Protein AF-A0A7W8T5V9-F1 (afdb_monomer)

Radius of gyration: 12.44 Å; Cα contacts (8 Å, |Δi|>4): 50; chains: 1; bounding box: 27×16×36 Å

pLDDT: mean 90.29, std 5.71, range [64.62, 95.5]

Nearest PDB structures (foldseek):
  7blz-assembly1_K  TM=6.236E-01  e=9.835E+00  Cyanidioschyzon merolae strain 10D

Mean predicted aligned error: 3.99 Å

Structure (mmCIF, N/CA/C/O backbone):
data_AF-A0A7W8T5V9-F1
#
_entry.id   AF-A0A7W8T5V9-F1
#
loop_
_atom_site.group_PDB
_at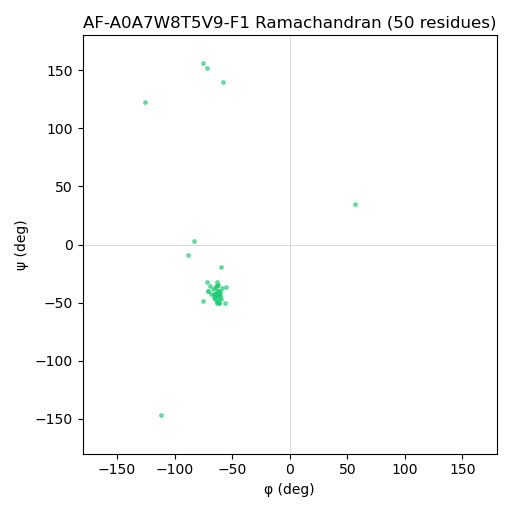om_site.id
_atom_site.type_symbol
_atom_site.label_atom_id
_atom_site.label_alt_id
_atom_site.label_comp_id
_atom_site.label_asym_id
_atom_site.label_entity_id
_atom_site.label_seq_id
_atom_site.pdbx_PDB_ins_code
_atom_site.Cartn_x
_atom_site.Cartn_y
_atom_site.Cartn_z
_atom_site.occupancy
_atom_site.B_iso_or_equiv
_atom_site.auth_seq_id
_atom_site.auth_comp_id
_atom_site.auth_asym_id
_atom_site.auth_atom_id
_atom_site.pdbx_PDB_model_num
ATOM 1 N N . MET A 1 1 ? -16.060 8.902 17.713 1.00 64.62 1 MET A N 1
ATOM 2 C CA . MET A 1 1 ? -15.314 7.645 17.502 1.00 64.62 1 MET A CA 1
ATOM 3 C C . MET A 1 1 ? -15.763 7.086 16.164 1.00 64.62 1 MET A C 1
ATOM 5 O O . MET A 1 1 ? -16.966 6.880 16.032 1.00 64.62 1 MET A O 1
ATOM 9 N N . PRO A 1 2 ? -14.872 6.942 15.170 1.00 76.69 2 PRO A N 1
ATOM 10 C CA . PRO A 1 2 ? -15.242 6.345 13.889 1.00 76.69 2 PRO A CA 1
ATOM 11 C C . PRO A 1 2 ? -15.785 4.931 14.120 1.00 76.69 2 PRO A C 1
ATOM 13 O O . PRO A 1 2 ? -15.296 4.200 14.985 1.00 76.69 2 PRO A O 1
ATOM 16 N N . GLY A 1 3 ? -16.829 4.561 13.384 1.00 88.75 3 GLY A N 1
ATOM 17 C CA . GLY A 1 3 ? -17.411 3.225 13.489 1.00 88.75 3 GLY A CA 1
ATOM 18 C C . GLY A 1 3 ? -16.492 2.167 12.874 1.00 88.75 3 GLY A C 1
ATOM 19 O O . GLY A 1 3 ? -15.776 2.440 11.912 1.00 88.75 3 GLY A O 1
ATOM 20 N N . ASN A 1 4 ? -16.556 0.924 13.361 1.00 88.81 4 ASN A N 1
ATOM 21 C CA . ASN A 1 4 ? -15.777 -0.189 12.791 1.00 88.81 4 ASN A CA 1
ATOM 22 C C . ASN A 1 4 ? -16.030 -0.365 11.280 1.00 88.81 4 ASN A C 1
ATOM 24 O O . ASN A 1 4 ? -15.108 -0.642 10.518 1.00 88.81 4 ASN A O 1
ATOM 28 N N . LEU A 1 5 ? -17.273 -0.149 10.831 1.00 91.38 5 LEU A N 1
ATOM 29 C CA . LEU A 1 5 ? -17.641 -0.185 9.412 1.00 91.38 5 LEU A CA 1
ATOM 30 C C . LEU A 1 5 ? -16.977 0.933 8.600 1.00 91.38 5 LEU A C 1
ATOM 32 O O . LEU A 1 5 ? -16.553 0.704 7.470 1.00 91.38 5 LEU A O 1
ATOM 36 N N . GLU A 1 6 ? -16.846 2.124 9.181 1.00 90.62 6 GLU A N 1
ATOM 37 C CA . GLU A 1 6 ? -16.187 3.260 8.539 1.00 90.62 6 GLU A CA 1
ATOM 38 C C . GLU A 1 6 ? -14.694 2.963 8.342 1.00 90.62 6 GLU A C 1
ATOM 40 O O . GLU A 1 6 ? -14.176 3.101 7.234 1.00 90.62 6 GLU A O 1
ATOM 45 N N . LEU A 1 7 ? -14.030 2.435 9.374 1.00 91.69 7 LEU A N 1
ATOM 46 C CA . LEU A 1 7 ? -12.635 1.985 9.316 1.00 91.69 7 LEU A CA 1
ATOM 47 C C . LEU A 1 7 ? -12.402 0.938 8.221 1.00 91.69 7 LEU A C 1
ATOM 49 O O . LEU A 1 7 ? -11.513 1.106 7.383 1.00 91.69 7 LEU A O 1
ATOM 53 N N . ILE A 1 8 ? -13.230 -0.108 8.192 1.00 92.50 8 ILE A N 1
ATOM 54 C CA . ILE A 1 8 ? -13.140 -1.172 7.184 1.00 92.50 8 ILE A CA 1
ATOM 55 C C . ILE A 1 8 ? -13.354 -0.595 5.782 1.00 92.50 8 ILE A C 1
ATOM 57 O O . ILE A 1 8 ? -12.579 -0.897 4.874 1.00 92.50 8 ILE A O 1
ATOM 61 N N . SER A 1 9 ? -14.348 0.281 5.601 1.00 93.62 9 SER A N 1
ATOM 62 C CA . SER A 1 9 ? -14.635 0.883 4.295 1.00 93.62 9 SER A CA 1
ATOM 63 C C . SER A 1 9 ? -13.454 1.693 3.750 1.00 93.62 9 SER A C 1
ATOM 65 O O . SER A 1 9 ? -13.127 1.571 2.571 1.00 93.62 9 SER A O 1
ATOM 67 N N . ARG A 1 10 ? -12.743 2.446 4.602 1.00 92.50 10 ARG A N 1
ATOM 68 C CA . ARG A 1 10 ? -11.570 3.242 4.201 1.00 92.50 10 ARG A CA 1
ATOM 69 C C . ARG A 1 10 ? -10.412 2.357 3.748 1.00 92.50 10 ARG A C 1
ATOM 71 O O . ARG A 1 10 ? -9.791 2.651 2.729 1.00 92.50 10 ARG A O 1
ATOM 78 N N . VAL A 1 11 ? -10.148 1.260 4.461 1.00 93.50 11 VAL A N 1
ATOM 79 C CA . VAL A 1 11 ? -9.088 0.305 4.095 1.00 93.50 11 VAL A CA 1
ATOM 80 C C . VAL A 1 11 ? -9.438 -0.444 2.807 1.00 93.50 11 VAL A C 1
ATOM 82 O O . VAL A 1 11 ? -8.584 -0.580 1.931 1.00 93.50 11 VAL A O 1
ATOM 85 N N . VAL A 1 12 ? -10.692 -0.877 2.646 1.00 95.25 12 VAL A N 1
ATOM 86 C CA . VAL A 1 12 ? -11.164 -1.548 1.422 1.00 95.25 12 VAL A CA 1
ATOM 87 C C . VAL A 1 12 ? -11.084 -0.611 0.215 1.00 95.25 12 VAL A C 1
ATOM 89 O O . VAL A 1 12 ? -10.587 -1.014 -0.837 1.00 95.25 12 VAL A O 1
ATOM 92 N N . LEU A 1 13 ? -11.505 0.648 0.367 1.00 94.69 13 LEU A N 1
ATOM 93 C CA . LEU A 1 13 ? -11.392 1.658 -0.687 1.00 94.69 13 LEU A CA 1
ATOM 94 C C . LEU A 1 13 ? -9.929 1.932 -1.048 1.00 94.69 13 LEU A C 1
ATOM 96 O O . LEU A 1 13 ? -9.591 1.954 -2.230 1.00 94.69 13 LEU A O 1
ATOM 100 N N . ALA A 1 14 ? -9.044 2.074 -0.058 1.00 94.31 14 ALA A N 1
ATOM 101 C CA . ALA A 1 14 ? -7.614 2.253 -0.300 1.00 94.31 14 ALA A CA 1
ATOM 102 C C . ALA A 1 14 ? -6.999 1.057 -1.051 1.00 94.31 14 ALA A C 1
ATOM 104 O O . ALA A 1 14 ? -6.223 1.252 -1.988 1.00 94.31 14 A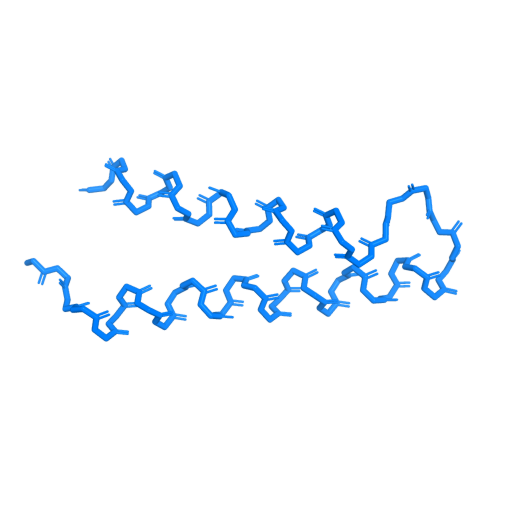LA A O 1
ATOM 105 N N . ALA A 1 15 ? -7.379 -0.173 -0.691 1.00 93.81 15 ALA A N 1
ATOM 106 C CA . ALA A 1 15 ? -6.927 -1.385 -1.368 1.00 93.81 15 ALA A CA 1
ATOM 107 C C . ALA A 1 15 ? -7.443 -1.475 -2.812 1.00 93.81 15 ALA A C 1
ATOM 109 O O . ALA A 1 15 ? -6.669 -1.812 -3.711 1.00 93.81 15 ALA A O 1
ATOM 110 N N . MET A 1 16 ? -8.720 -1.152 -3.055 1.00 95.50 16 MET A N 1
ATOM 111 C CA . MET A 1 16 ? -9.291 -1.145 -4.406 1.00 95.50 16 MET A CA 1
ATOM 112 C C . MET A 1 16 ? -8.617 -0.103 -5.296 1.00 95.50 16 MET A C 1
ATOM 114 O O . MET A 1 16 ? -8.151 -0.442 -6.382 1.00 95.50 16 MET A O 1
ATOM 118 N N . LEU A 1 17 ? -8.500 1.139 -4.823 1.00 93.81 17 LEU A N 1
ATOM 119 C CA . LEU A 1 17 ? -7.873 2.220 -5.586 1.00 93.81 17 LEU A CA 1
ATOM 120 C 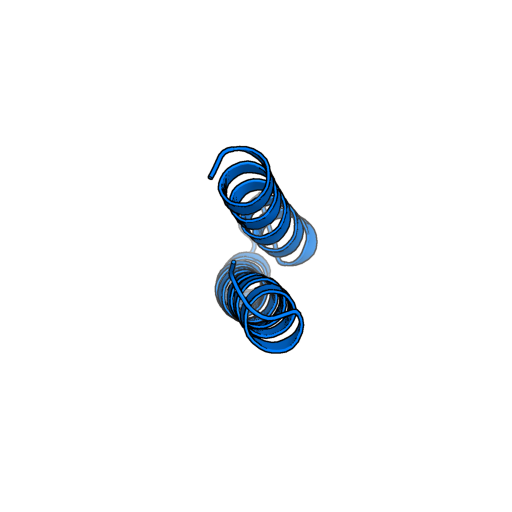C . LEU A 1 17 ? -6.393 1.922 -5.871 1.00 93.81 17 LEU A C 1
ATOM 122 O O . LEU A 1 17 ? -5.949 2.046 -7.012 1.00 93.81 17 LEU A O 1
ATOM 126 N N . GLY A 1 18 ? -5.645 1.443 -4.870 1.00 93.31 18 GLY A N 1
ATOM 127 C CA . GLY A 1 18 ? -4.250 1.027 -5.044 1.00 93.31 18 GLY A CA 1
ATOM 128 C C . GLY A 1 18 ? -4.082 -0.147 -6.014 1.00 93.31 18 GLY A C 1
ATOM 129 O O . GLY A 1 18 ? -3.117 -0.177 -6.779 1.00 93.31 18 GLY A O 1
ATOM 130 N N . SER A 1 19 ? -5.037 -1.083 -6.038 1.00 92.00 19 SER A N 1
ATOM 131 C CA . SER A 1 19 ? -5.032 -2.220 -6.970 1.00 92.00 19 SER A CA 1
ATOM 132 C C . SER A 1 19 ? -5.328 -1.800 -8.407 1.00 92.00 19 SER A C 1
ATOM 134 O O . SER A 1 19 ? -4.667 -2.295 -9.314 1.00 92.00 19 SER A O 1
ATOM 136 N N . VAL A 1 20 ? -6.267 -0.872 -8.632 1.00 94.62 20 VAL A N 1
ATOM 137 C CA . VAL A 1 20 ? -6.569 -0.339 -9.976 1.00 94.62 20 VAL A CA 1
ATOM 138 C C . VAL A 1 20 ? -5.339 0.350 -10.568 1.00 94.62 20 VAL A C 1
ATOM 140 O O . VAL A 1 20 ? -4.951 0.053 -11.697 1.00 94.62 20 VAL A O 1
ATOM 143 N N . ILE A 1 21 ? -4.675 1.200 -9.779 1.00 91.75 21 ILE A N 1
ATOM 144 C CA . ILE A 1 21 ? -3.437 1.874 -10.194 1.00 91.75 21 ILE A CA 1
ATOM 145 C C . ILE A 1 21 ? -2.354 0.836 -10.481 1.00 91.75 21 ILE A C 1
ATOM 147 O O . ILE A 1 21 ? -1.731 0.846 -11.539 1.00 91.75 21 ILE A O 1
ATOM 151 N N . GLY A 1 22 ? -2.131 -0.089 -9.551 1.00 91.50 22 GLY A N 1
ATOM 152 C CA . GLY A 1 22 ? -1.095 -1.098 -9.695 1.00 91.50 22 GLY A CA 1
ATOM 153 C C . GLY A 1 22 ? -1.320 -2.051 -10.876 1.00 91.50 22 GLY A C 1
ATOM 154 O O . GLY A 1 22 ? -0.351 -2.458 -11.515 1.00 91.50 22 GLY A O 1
ATOM 155 N N . TYR A 1 23 ? -2.576 -2.351 -11.212 1.00 92.12 23 TYR A N 1
ATOM 156 C CA . TYR A 1 23 ? -2.943 -3.153 -12.378 1.00 92.12 23 TYR A CA 1
ATOM 157 C C . TYR A 1 23 ? -2.561 -2.465 -13.691 1.00 92.12 23 TYR A C 1
ATOM 159 O O . TYR A 1 23 ? -1.946 -3.081 -14.561 1.00 92.12 23 TYR A O 1
ATOM 167 N N . GLU A 1 24 ? -2.870 -1.175 -13.828 1.00 91.75 24 GLU A N 1
ATOM 168 C CA . GLU A 1 24 ? -2.505 -0.402 -15.018 1.00 91.75 24 GLU A CA 1
ATOM 169 C C . GLU A 1 24 ? -0.980 -0.296 -15.181 1.00 91.75 24 GLU A C 1
ATOM 171 O O . GLU A 1 24 ? -0.446 -0.395 -16.286 1.00 91.75 24 GLU A O 1
ATOM 176 N N . ARG A 1 25 ? -0.256 -0.191 -14.064 1.00 90.94 25 ARG A N 1
ATOM 177 C CA . ARG A 1 25 ? 1.212 -0.106 -14.045 1.00 90.94 25 ARG A CA 1
ATOM 178 C C . ARG A 1 25 ? 1.884 -1.422 -14.416 1.00 90.94 25 ARG A C 1
ATOM 180 O O . ARG A 1 25 ? 2.854 -1.419 -15.171 1.00 90.94 25 ARG A O 1
ATOM 187 N N . GLU A 1 26 ? 1.339 -2.537 -13.936 1.00 89.88 26 GLU A N 1
ATOM 188 C CA . GLU A 1 26 ? 1.778 -3.881 -14.319 1.00 89.88 26 GLU A CA 1
ATOM 189 C C . GLU A 1 26 ? 1.515 -4.142 -15.808 1.00 89.88 26 GLU A C 1
ATOM 191 O O . GLU A 1 26 ? 2.402 -4.614 -16.518 1.00 89.88 26 GLU A O 1
ATOM 196 N N . ARG A 1 27 ? 0.344 -3.732 -16.315 1.00 89.25 27 ARG A N 1
ATOM 197 C CA . ARG A 1 27 ? -0.007 -3.810 -17.744 1.00 89.25 27 ARG A CA 1
ATOM 198 C C . ARG A 1 27 ? 0.959 -3.026 -18.634 1.00 89.25 27 ARG A C 1
ATOM 200 O O . ARG A 1 27 ? 1.276 -3.481 -19.729 1.00 89.25 27 ARG A O 1
ATOM 207 N N . LEU A 1 28 ? 1.436 -1.873 -18.170 1.00 91.25 28 LEU A N 1
ATOM 208 C CA . LEU A 1 28 ? 2.406 -1.038 -18.884 1.00 91.25 28 LEU A CA 1
ATOM 209 C C . LEU A 1 28 ? 3.866 -1.486 -18.681 1.00 91.25 28 LEU A C 1
ATOM 211 O O . LEU A 1 28 ? 4.768 -0.831 -19.201 1.00 91.25 28 LEU A O 1
ATOM 215 N N . SER A 1 29 ? 4.119 -2.589 -17.961 1.00 84.88 29 SER A N 1
ATOM 216 C CA . SER A 1 29 ? 5.46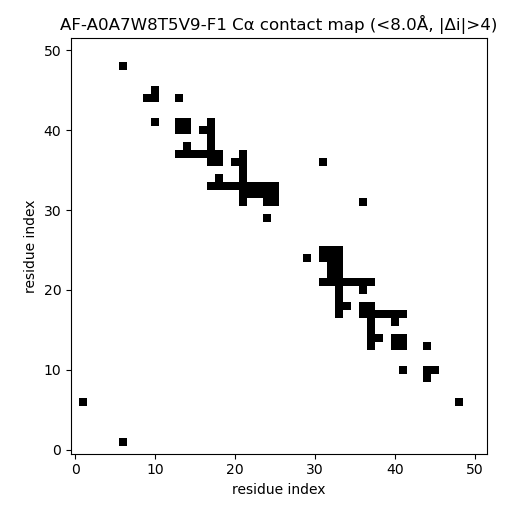6 -3.099 -17.645 1.00 84.88 29 SER A CA 1
ATOM 217 C C . SER A 1 29 ? 6.356 -2.078 -16.923 1.00 84.88 29 SER A C 1
ATOM 219 O O . SER A 1 29 ? 7.567 -2.014 -17.138 1.00 84.88 29 SER A O 1
ATOM 221 N N . TRP A 1 30 ? 5.760 -1.25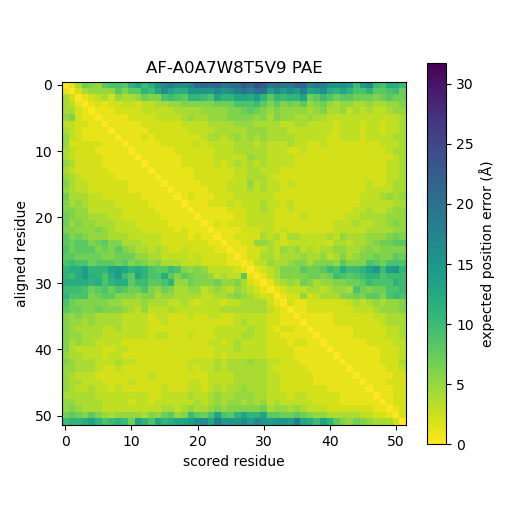1 -16.059 1.00 84.50 30 TRP A N 1
ATOM 222 C CA . TRP A 1 30 ? 6.524 -0.332 -15.215 1.00 84.50 30 TRP A CA 1
ATOM 223 C C . TRP A 1 30 ? 7.192 -1.093 -14.064 1.00 84.50 30 TRP A C 1
ATOM 225 O O . TRP A 1 30 ? 6.730 -2.147 -13.638 1.00 84.50 30 TRP A O 1
ATOM 235 N N . ALA A 1 31 ? 8.270 -0.526 -13.517 1.00 83.94 31 ALA A N 1
ATOM 236 C CA . ALA A 1 31 ? 9.077 -1.159 -12.468 1.00 83.94 31 ALA A CA 1
ATOM 237 C C . ALA A 1 31 ? 8.306 -1.500 -11.171 1.00 83.94 31 ALA A C 1
ATOM 239 O O . ALA A 1 31 ? 8.764 -2.323 -10.383 1.00 83.94 31 ALA A O 1
ATOM 240 N N . ALA A 1 32 ? 7.146 -0.874 -10.940 1.00 83.75 32 ALA A N 1
ATOM 241 C CA . ALA A 1 32 ? 6.275 -1.112 -9.792 1.00 83.75 32 ALA A CA 1
ATOM 242 C C . ALA A 1 32 ? 4.857 -1.448 -10.280 1.00 83.75 32 ALA A C 1
ATOM 244 O O . ALA A 1 32 ? 4.256 -0.653 -11.001 1.00 83.75 32 ALA A O 1
ATOM 245 N N . GLY A 1 33 ? 4.344 -2.617 -9.889 1.00 88.62 33 GLY A N 1
ATOM 246 C CA . GLY A 1 33 ? 3.078 -3.181 -10.372 1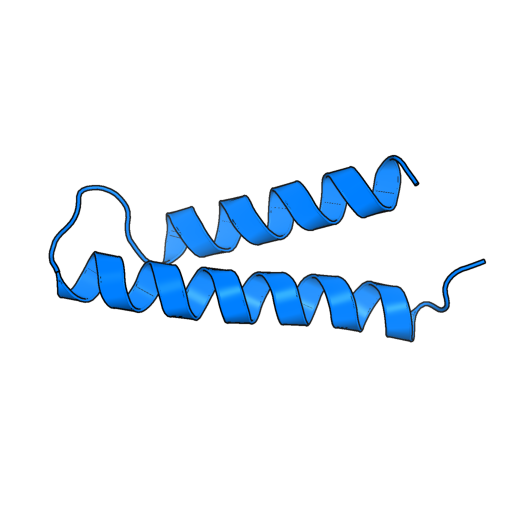.00 88.62 33 GLY A CA 1
ATOM 247 C C . GLY A 1 33 ? 1.976 -3.248 -9.311 1.00 88.62 33 GLY A C 1
ATOM 248 O O . GLY A 1 33 ? 1.886 -2.410 -8.406 1.00 88.62 33 GLY A O 1
ATOM 249 N N . LEU A 1 34 ? 1.131 -4.278 -9.407 1.00 87.50 34 LEU A N 1
ATOM 250 C CA . LEU A 1 34 ? -0.084 -4.411 -8.600 1.00 87.50 34 LEU A CA 1
ATOM 251 C C . LEU A 1 34 ? 0.204 -4.537 -7.104 1.00 87.50 34 LEU A C 1
ATOM 253 O O . LEU A 1 34 ? -0.341 -3.799 -6.282 1.00 87.50 34 LEU A O 1
ATOM 257 N N . ARG A 1 35 ? 1.125 -5.436 -6.756 1.00 89.31 35 ARG A N 1
ATOM 258 C CA . ARG A 1 35 ? 1.438 -5.763 -5.360 1.00 89.31 35 ARG A CA 1
ATOM 259 C C . ARG A 1 35 ? 2.019 -4.569 -4.591 1.00 89.31 35 ARG A C 1
ATOM 261 O O . ARG A 1 35 ? 1.724 -4.403 -3.413 1.00 89.31 35 ARG A O 1
ATOM 268 N N . THR A 1 36 ? 2.815 -3.725 -5.253 1.00 92.81 36 THR A N 1
ATOM 269 C CA . THR A 1 36 ? 3.476 -2.568 -4.628 1.00 92.81 36 THR A CA 1
ATOM 270 C C . THR A 1 36 ? 2.502 -1.423 -4.380 1.00 92.81 36 THR A C 1
ATOM 272 O O . THR A 1 36 ? 2.445 -0.903 -3.269 1.00 92.81 36 THR A O 1
ATOM 275 N N . HIS A 1 37 ? 1.703 -1.049 -5.384 1.00 91.88 37 HIS A N 1
ATOM 276 C CA . HIS A 1 37 ? 0.756 0.061 -5.251 1.00 91.88 37 HIS A CA 1
ATOM 277 C C . HIS A 1 37 ? -0.399 -0.274 -4.298 1.00 91.88 37 HIS A C 1
ATOM 279 O O . HIS A 1 37 ? -0.804 0.579 -3.509 1.00 91.88 37 HIS A O 1
ATOM 285 N N . MET A 1 38 ? -0.859 -1.530 -4.288 1.00 92.12 38 MET A N 1
ATOM 286 C CA . MET A 1 38 ? -1.853 -2.003 -3.326 1.00 92.12 38 MET A CA 1
ATOM 287 C C . MET A 1 38 ? -1.344 -1.902 -1.878 1.00 92.12 38 MET A C 1
ATOM 289 O O . MET A 1 38 ? -2.023 -1.317 -1.034 1.00 92.12 38 MET A O 1
ATOM 293 N N . LEU A 1 39 ? -0.142 -2.418 -1.584 1.00 91.31 39 LEU A N 1
ATOM 294 C CA . LEU A 1 39 ? 0.420 -2.394 -0.225 1.00 91.31 39 LEU A CA 1
ATOM 295 C C . LEU A 1 39 ? 0.742 -0.975 0.259 1.00 91.31 39 LEU A C 1
ATOM 297 O O . LEU A 1 39 ? 0.487 -0.666 1.421 1.00 91.31 39 LEU A O 1
ATOM 301 N N . VAL A 1 40 ? 1.253 -0.103 -0.618 1.00 95.19 40 VAL A N 1
ATOM 302 C CA . VAL A 1 40 ? 1.540 1.300 -0.275 1.00 95.19 40 VAL A CA 1
ATOM 303 C C . VAL A 1 40 ? 0.259 2.053 0.087 1.00 95.19 40 VAL A C 1
ATOM 305 O O . VAL A 1 40 ? 0.213 2.678 1.145 1.00 95.19 40 VAL A O 1
ATOM 308 N N . CYS A 1 41 ? -0.801 1.956 -0.725 1.00 94.62 41 CYS A N 1
ATOM 309 C CA . CYS A 1 41 ? -2.073 2.627 -0.430 1.00 94.62 41 CYS A CA 1
ATOM 310 C C . CYS A 1 41 ? -2.699 2.141 0.883 1.00 94.62 41 CYS A C 1
ATOM 312 O O . CYS A 1 41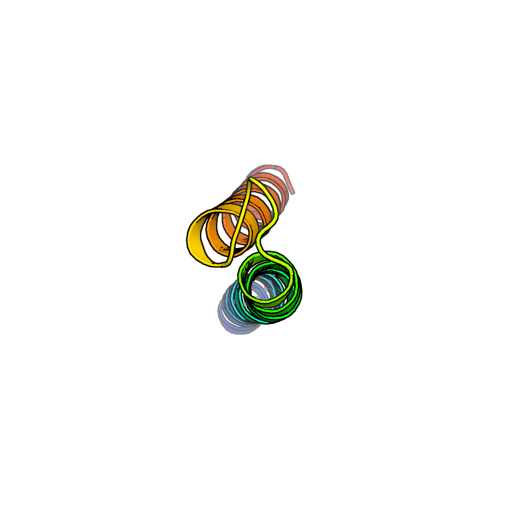 ? -3.162 2.958 1.681 1.00 94.62 41 CYS A O 1
ATOM 314 N N . VAL A 1 42 ? -2.684 0.828 1.133 1.00 94.19 42 VAL A N 1
ATOM 315 C CA . VAL A 1 42 ? -3.191 0.257 2.389 1.00 94.19 42 VAL A CA 1
ATOM 316 C C . VAL A 1 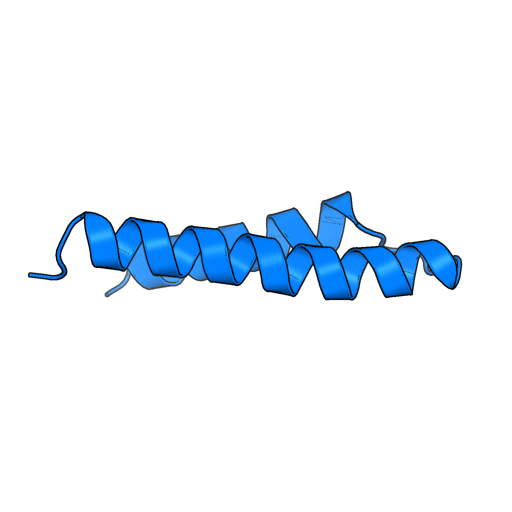42 ? -2.346 0.716 3.580 1.00 94.19 42 VAL A C 1
ATOM 318 O O . VAL A 1 42 ? -2.905 1.147 4.586 1.00 94.19 42 VAL A O 1
ATOM 321 N N . GLY A 1 43 ? -1.016 0.697 3.464 1.00 94.31 43 GLY A N 1
ATOM 322 C CA . GLY A 1 43 ? -0.106 1.162 4.513 1.00 94.31 43 GLY A CA 1
ATOM 323 C C . GLY A 1 43 ? -0.321 2.632 4.879 1.00 94.31 43 GLY A C 1
ATOM 324 O O . GLY A 1 43 ? -0.459 2.957 6.057 1.00 94.31 43 GLY A O 1
ATOM 325 N N . SER A 1 44 ? -0.437 3.520 3.887 1.00 94.06 44 SER A N 1
ATOM 326 C CA . SER A 1 44 ? -0.735 4.939 4.123 1.00 94.06 44 SER A CA 1
ATOM 327 C C . SER A 1 44 ? -2.101 5.150 4.785 1.00 94.06 44 SER A C 1
ATOM 329 O O . SER A 1 44 ? -2.212 5.969 5.698 1.00 94.06 44 SER A O 1
ATOM 331 N N . ALA A 1 45 ? -3.129 4.396 4.376 1.00 93.19 45 ALA A N 1
ATOM 332 C CA . ALA A 1 45 ? -4.453 4.467 4.993 1.00 93.19 45 ALA A CA 1
ATOM 333 C C . ALA A 1 45 ? -4.429 4.018 6.463 1.00 93.19 45 ALA A C 1
ATOM 335 O O . ALA A 1 45 ? -5.029 4.676 7.312 1.00 93.19 45 ALA A O 1
ATOM 336 N N . LEU A 1 46 ? -3.697 2.944 6.780 1.00 93.06 46 LEU A N 1
ATOM 337 C CA . LEU A 1 46 ? -3.522 2.470 8.154 1.00 93.06 46 LEU A CA 1
ATOM 338 C C . LEU A 1 46 ? -2.778 3.489 9.025 1.00 93.06 46 LEU A C 1
ATOM 340 O O . LEU A 1 46 ? -3.211 3.747 10.144 1.00 93.06 46 LEU A O 1
ATOM 344 N N . ILE A 1 47 ? -1.712 4.113 8.513 1.00 94.94 47 ILE A N 1
ATOM 345 C CA . ILE A 1 47 ? -0.980 5.165 9.241 1.00 94.94 47 ILE A CA 1
ATOM 346 C C . ILE A 1 47 ? -1.904 6.348 9.551 1.00 94.94 47 ILE A C 1
ATOM 348 O O . ILE A 1 47 ? -1.923 6.830 10.681 1.00 94.94 47 ILE A O 1
ATOM 352 N N . MET A 1 48 ?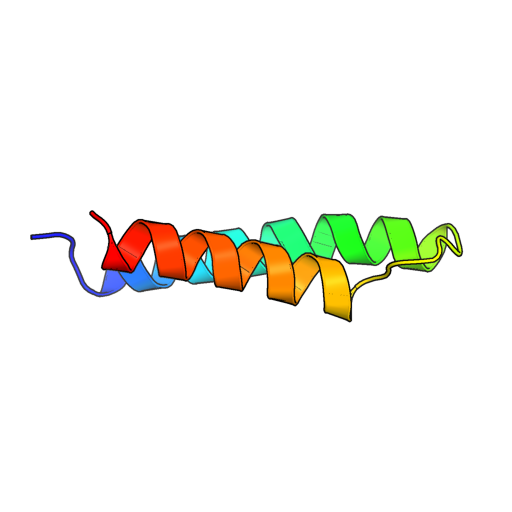 -2.710 6.789 8.579 1.00 92.06 48 MET A N 1
ATOM 353 C CA . MET A 1 48 ? -3.671 7.875 8.786 1.00 92.06 48 MET A CA 1
ATOM 354 C C . MET A 1 48 ? -4.727 7.514 9.835 1.00 92.06 48 MET A C 1
ATOM 356 O O . MET A 1 48 ? -5.092 8.359 10.640 1.00 92.06 48 MET A O 1
ATOM 360 N N . ILE A 1 49 ? -5.214 6.271 9.828 1.00 90.31 49 ILE A N 1
ATOM 361 C CA . ILE A 1 49 ? -6.188 5.768 10.803 1.00 90.31 49 ILE A CA 1
ATOM 362 C C . ILE A 1 49 ? -5.605 5.734 12.220 1.00 90.31 49 ILE A C 1
ATOM 364 O O . ILE A 1 49 ? -6.297 6.102 13.158 1.00 90.31 49 ILE A O 1
ATOM 368 N N . VAL A 1 50 ? -4.360 5.277 12.376 1.00 90.50 50 VAL A N 1
ATOM 369 C CA . VAL A 1 50 ? -3.690 5.180 13.685 1.00 90.50 50 VAL A CA 1
ATOM 370 C C . VAL A 1 50 ? -3.313 6.558 14.233 1.00 90.50 50 VAL A C 1
ATOM 372 O O . VAL A 1 50 ? -3.282 6.745 15.445 1.00 90.50 50 VAL A O 1
ATOM 375 N N . SER A 1 51 ? -3.001 7.509 13.352 1.00 85.25 51 SER A N 1
ATOM 376 C CA . SER A 1 51 ? -2.564 8.856 13.731 1.00 85.25 51 SER A CA 1
ATOM 377 C C . SER A 1 51 ? -3.709 9.858 13.938 1.00 85.25 51 SER A C 1
ATOM 379 O O . SER A 1 51 ? -3.425 10.983 14.355 1.00 85.25 51 SER A O 1
ATOM 381 N N . ALA A 1 52 ? -4.947 9.493 13.596 1.00 72.12 52 ALA A N 1
ATOM 382 C CA . ALA A 1 52 ? -6.146 10.328 13.719 1.00 72.12 52 ALA A CA 1
ATOM 383 C C . ALA A 1 52 ? -6.873 10.082 15.045 1.00 72.12 52 ALA A C 1
ATOM 385 O O . ALA A 1 52 ? -7.403 11.071 15.598 1.00 72.12 52 ALA A O 1
#

Secondary structure (DSSP, 8-state):
---HHHHHHHHHHHHHHHHHHHHHHHHTT-SS-HHHHHHHHHHHHHHHHHH-

Foldseek 3Di:
DDDPVNLVVLLVVLLVVLQVVQCVCVVVVHPGHRVRSNVVSNVVSVVVVVVD

Solvent-accessible surface area (backbone atoms only — not comparable to full-atom values): 2772 Å² total; per-residue (Å²): 131,87,50,72,67,56,55,51,51,54,43,52,50,30,34,51,55,16,34,55,54,7,46,56,27,42,74,69,68,44,101,58,26,34,74,54,35,20,52,49,36,32,51,53,48,50,53,53,62,76,74,105

Sequence (52 aa):
MPGNLELISRVVLAAMLGSVIGYERERLSWAAGLRTHMLVCVGSALIMIVSA